Protein AF-A0A1V5GPV2-F1 (afdb_monomer)

Sequence (144 aa):
MTGFFYMHFGDDVPKNIEKEYNRLLLHEQYLEKKEQKYRIQTATFEDVITVCPDPATLPINEIELERERLHNERLKYLPVALNLLKADYPDLYRLIVEYYYAETKTTMADLGKRHGLTTETVRYRIKSAKEKLKLYIIMHENKE

Foldseek 3Di:
DDDQDQDDDPPVDDPVVSVVVSVVVVVVVVVVVVCVVCVPPPQDPVSCCVVPPDPVPPPDDPVNVVVVVLVVVLVVCLVVLLVVCCVPPVPLSVLLCCCPVPPDHDQLVNVCVVVVHDSVVSVVSPVVSVVSSVVVSVVVVVVD

pLDDT: mean 86.44, std 11.36, range [45.84, 97.31]

Solvent-accessible surface area (backbone atoms only — not comparable to full-atom values): 8500 Å² total; per-residue (Å²): 135,88,73,92,78,83,70,82,79,60,90,91,46,60,69,67,57,46,53,50,51,45,53,51,53,52,48,51,54,48,48,50,53,49,44,66,74,51,67,89,64,74,73,48,75,68,57,47,40,75,79,55,58,57,79,87,73,52,81,76,51,72,70,55,54,51,51,51,50,53,48,52,53,50,59,69,46,44,66,58,33,50,52,50,37,41,71,80,36,48,73,38,36,50,52,45,44,55,52,75,67,41,96,58,96,53,49,57,58,56,52,7,66,76,70,76,41,52,46,64,56,43,53,51,43,49,51,50,40,52,54,51,43,51,49,47,50,51,56,48,68,74,70,110

Secondary structure (DSSP, 8-state):
-PPPPPP---TTS-HHHHHHHHHHHHHHHHHHHHHHHHTT-S--HHHHHHHS--TTTSPPPHHHHHHHHHHHHHHHHHHHHHHHHHHH-HHHHHHHHHHHS-SS---HHHHHHHHT--HHHHHHHHHHHHHHHHHHHHHHHTT-

Nearest PDB structures (foldseek):
  1ku3-assembly1_A  TM=8.723E-01  e=5.211E-01  Thermus aquaticus
  5tjg-assembly1_F  TM=5.620E-01  e=1.259E-01  Thermus aquaticus
  1ku7-assembly1_A  TM=7.809E-01  e=6.540E-01  Thermus aquaticus
  6lts-assembly1_F  TM=5.952E-01  e=3.125E-01  Thermus thermophilus HB8
  6dxo-assembly1_A  TM=6.457E-01  e=1.818E+00  Streptomyces venezuelae ATCC 10712

Radius of gyration: 36.22 Å; Cα contacts (8 Å, |Δi|>4): 68; chains: 1; bounding box: 53×30×104 Å

Structure (mmCIF, N/CA/C/O backbone):
data_AF-A0A1V5GPV2-F1
#
_entry.id   AF-A0A1V5GPV2-F1
#
loop_
_atom_site.group_PDB
_atom_site.id
_atom_site.type_symbol
_atom_site.label_atom_id
_atom_site.label_alt_id
_atom_site.label_comp_id
_atom_site.label_asym_id
_atom_site.label_entity_id
_atom_site.label_seq_id
_atom_site.pdbx_PDB_ins_code
_atom_site.Cartn_x
_atom_site.Cartn_y
_atom_site.Cartn_z
_atom_site.occupancy
_atom_site.B_iso_or_equiv
_atom_site.auth_seq_id
_atom_site.auth_comp_id
_atom_site.auth_asym_id
_atom_site.auth_atom_id
_atom_site.pdbx_PDB_model_num
ATOM 1 N N . MET A 1 1 ? 31.243 -0.336 -61.415 1.00 45.84 1 MET A N 1
ATOM 2 C CA . MET A 1 1 ? 30.007 0.472 -61.354 1.00 45.84 1 MET A CA 1
ATOM 3 C C . MET A 1 1 ? 29.246 0.264 -62.649 1.00 45.84 1 MET A C 1
ATOM 5 O O . MET A 1 1 ? 29.760 0.633 -63.694 1.00 45.84 1 MET A O 1
ATOM 9 N N . THR A 1 2 ? 28.077 -0.365 -62.599 1.00 60.25 2 THR A N 1
ATOM 10 C CA . THR A 1 2 ? 27.161 -0.455 -63.743 1.00 60.25 2 THR A CA 1
ATOM 11 C C . THR A 1 2 ? 26.392 0.866 -63.850 1.00 60.25 2 THR A C 1
ATOM 13 O O . THR A 1 2 ? 25.716 1.285 -62.906 1.00 60.25 2 THR A O 1
ATOM 16 N N . GLY A 1 3 ? 26.594 1.589 -64.955 1.00 66.19 3 GLY A N 1
ATOM 17 C CA . GLY A 1 3 ? 25.854 2.815 -65.272 1.00 66.19 3 GLY A CA 1
ATOM 18 C C . GLY A 1 3 ? 24.386 2.517 -65.586 1.00 66.19 3 GLY A C 1
ATOM 19 O O . GLY A 1 3 ? 24.031 1.374 -65.863 1.00 66.19 3 GLY A O 1
ATOM 20 N N . PHE A 1 4 ? 23.529 3.539 -65.519 1.00 74.50 4 PHE A N 1
ATOM 21 C CA . PHE A 1 4 ? 22.122 3.411 -65.903 1.00 74.50 4 PHE A CA 1
ATOM 22 C C . PHE A 1 4 ? 22.017 3.068 -67.397 1.00 74.50 4 PHE A C 1
ATOM 24 O O . PHE A 1 4 ? 22.583 3.778 -68.229 1.00 74.50 4 PHE A O 1
ATOM 31 N N . PHE A 1 5 ? 21.307 1.989 -67.726 1.00 78.31 5 PHE A N 1
ATOM 32 C CA . PHE A 1 5 ? 21.030 1.587 -69.103 1.00 78.31 5 PHE A CA 1
ATOM 33 C C . PHE A 1 5 ? 19.627 2.056 -69.483 1.00 78.31 5 PHE A C 1
ATOM 35 O O . PHE A 1 5 ? 18.651 1.679 -68.837 1.00 78.31 5 PHE A O 1
ATOM 42 N N . TYR A 1 6 ? 19.539 2.896 -70.510 1.00 82.69 6 TYR A N 1
ATOM 43 C CA . TYR A 1 6 ? 18.270 3.422 -70.994 1.00 82.69 6 TYR A CA 1
ATOM 44 C C . TYR A 1 6 ? 17.582 2.378 -71.886 1.00 82.69 6 TYR A C 1
ATOM 46 O O . TYR A 1 6 ? 18.184 1.869 -72.830 1.00 82.69 6 TYR A O 1
ATOM 54 N N . MET A 1 7 ? 16.325 2.061 -71.584 1.00 84.31 7 MET A N 1
ATOM 55 C CA . MET A 1 7 ? 15.519 1.101 -72.333 1.00 84.31 7 MET A CA 1
ATOM 56 C C . MET A 1 7 ? 14.799 1.792 -73.495 1.00 84.31 7 MET A C 1
ATOM 58 O O . MET A 1 7 ? 14.045 2.739 -73.274 1.00 84.31 7 MET A O 1
ATOM 62 N N . HIS A 1 8 ? 15.007 1.306 -74.718 1.00 86.44 8 HIS A N 1
ATOM 63 C CA . HIS A 1 8 ? 14.334 1.802 -75.921 1.00 86.44 8 HIS A CA 1
ATOM 64 C C . HIS A 1 8 ? 13.314 0.778 -76.417 1.00 86.44 8 HIS A C 1
ATOM 66 O O . HIS A 1 8 ? 13.659 -0.391 -76.588 1.00 86.44 8 HIS A O 1
ATOM 72 N N . PHE A 1 9 ? 12.077 1.215 -76.661 1.00 83.75 9 PHE A N 1
ATOM 73 C CA . PHE A 1 9 ? 10.965 0.330 -77.034 1.00 83.75 9 PHE A CA 1
ATOM 74 C C . PHE A 1 9 ? 10.617 0.358 -78.532 1.00 83.75 9 PHE A C 1
ATOM 76 O O . PHE A 1 9 ? 9.768 -0.415 -78.968 1.00 83.75 9 PHE A O 1
ATOM 83 N N . GLY A 1 10 ? 11.294 1.193 -79.329 1.00 82.56 10 GLY A N 1
ATOM 84 C CA . GLY A 1 10 ? 11.063 1.313 -80.773 1.00 82.56 10 GLY A CA 1
ATOM 85 C C . GLY A 1 10 ? 9.905 2.252 -81.133 1.00 82.56 10 GLY A C 1
ATOM 86 O O . GLY A 1 10 ? 9.345 2.925 -80.271 1.00 82.56 10 GLY A O 1
ATOM 87 N N . ASP A 1 11 ? 9.562 2.318 -82.423 1.00 83.00 11 ASP A N 1
ATOM 88 C CA . ASP A 1 11 ? 8.605 3.302 -82.960 1.00 83.00 11 ASP A CA 1
ATOM 89 C C . ASP A 1 11 ? 7.132 2.999 -82.619 1.00 83.00 11 ASP A C 1
ATOM 91 O O . ASP A 1 11 ? 6.284 3.889 -82.713 1.00 83.00 11 ASP A O 1
ATOM 95 N N . ASP A 1 12 ? 6.830 1.776 -82.172 1.00 86.88 12 ASP A N 1
ATOM 96 C CA . ASP A 1 12 ? 5.482 1.351 -81.770 1.00 86.88 12 ASP A CA 1
ATOM 97 C C . ASP A 1 12 ? 5.043 1.954 -80.426 1.00 86.88 12 ASP A C 1
ATOM 99 O O . ASP A 1 12 ? 3.850 2.013 -80.117 1.00 86.88 12 ASP A O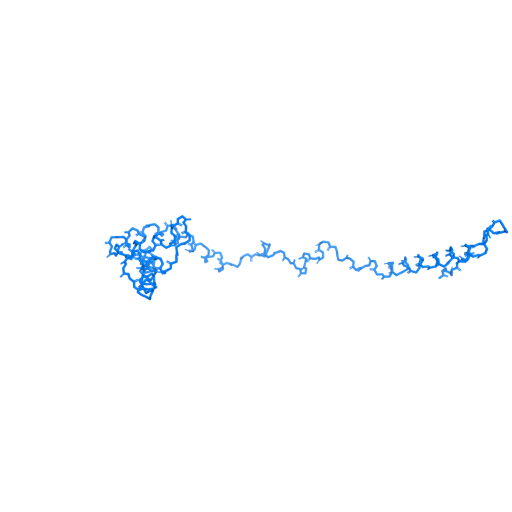 1
ATOM 103 N N . VAL A 1 13 ? 5.999 2.418 -79.612 1.00 83.44 13 VAL A N 1
ATOM 104 C CA . VAL A 1 13 ? 5.731 2.997 -78.294 1.00 83.44 13 VAL A CA 1
ATOM 105 C C . VAL A 1 13 ? 5.962 4.508 -78.327 1.00 83.44 13 VAL A C 1
ATOM 107 O O . VAL A 1 13 ? 7.064 4.979 -78.616 1.00 83.44 13 VAL A O 1
ATOM 110 N N . PRO A 1 14 ? 4.947 5.313 -77.971 1.00 89.88 14 PRO A N 1
ATOM 111 C CA . PRO A 1 14 ? 5.096 6.754 -77.851 1.00 89.88 14 PRO A CA 1
ATOM 112 C C . PRO A 1 14 ? 6.271 7.169 -76.948 1.00 89.88 14 PRO A C 1
ATOM 114 O O . PRO A 1 14 ? 6.421 6.712 -75.813 1.00 89.88 14 PRO A O 1
ATOM 117 N N . LYS A 1 15 ? 7.086 8.118 -77.429 1.00 86.25 15 LYS A N 1
ATOM 118 C CA . LYS A 1 15 ? 8.314 8.583 -76.747 1.00 86.25 15 LYS A CA 1
ATOM 119 C C . LYS A 1 15 ? 8.083 9.130 -75.333 1.00 86.25 15 LYS A C 1
ATOM 121 O O . LYS A 1 15 ? 9.013 9.171 -74.534 1.00 86.25 15 LYS A O 1
ATOM 126 N N . ASN A 1 16 ? 6.881 9.614 -75.021 1.00 89.31 16 ASN A N 1
ATOM 127 C CA . ASN A 1 16 ? 6.515 10.061 -73.673 1.00 89.31 16 ASN A CA 1
ATOM 128 C C . ASN A 1 16 ? 6.466 8.891 -72.679 1.00 89.31 16 ASN A C 1
ATOM 130 O O . ASN A 1 16 ? 6.992 9.032 -71.578 1.00 89.31 16 ASN A O 1
ATOM 134 N N . ILE A 1 17 ? 5.921 7.746 -73.092 1.00 88.06 17 ILE A N 1
ATOM 135 C CA . ILE A 1 17 ? 5.836 6.533 -72.271 1.00 88.06 17 ILE A CA 1
ATOM 136 C C . ILE A 1 17 ? 7.238 5.963 -72.036 1.00 88.06 17 ILE A C 1
ATOM 138 O O . ILE A 1 17 ? 7.594 5.653 -70.904 1.00 88.06 17 ILE A O 1
ATOM 142 N N . GLU A 1 18 ? 8.080 5.917 -73.073 1.00 89.81 18 GLU A N 1
ATOM 143 C CA . GLU A 1 18 ? 9.477 5.475 -72.943 1.00 89.81 18 GLU A CA 1
ATOM 144 C C . GLU A 1 18 ? 10.268 6.349 -71.952 1.00 89.81 18 GLU A C 1
ATOM 146 O O . GLU A 1 18 ? 11.009 5.841 -71.107 1.00 89.81 18 GLU A O 1
ATOM 151 N N . LYS A 1 19 ? 10.087 7.675 -72.006 1.00 89.06 19 LYS A N 1
ATOM 152 C CA . LYS A 1 19 ? 10.727 8.601 -71.058 1.00 89.06 19 LYS A CA 1
ATOM 153 C C . LYS A 1 19 ? 10.245 8.393 -69.625 1.00 89.06 19 LYS A C 1
ATOM 155 O O . LYS A 1 19 ? 11.052 8.461 -68.699 1.00 89.06 19 LYS A O 1
ATOM 160 N N . GLU A 1 20 ? 8.947 8.179 -69.434 1.00 91.81 20 GLU A N 1
ATOM 161 C CA . GLU A 1 20 ? 8.363 7.952 -68.113 1.00 91.81 20 GLU A CA 1
ATOM 162 C C . GLU A 1 20 ? 8.831 6.620 -67.518 1.00 91.81 20 GLU A C 1
ATOM 164 O O . GLU A 1 20 ? 9.289 6.589 -66.375 1.00 91.81 20 GLU A O 1
ATOM 169 N N . TYR A 1 21 ? 8.847 5.557 -68.324 1.00 90.94 21 TYR A N 1
ATOM 170 C CA . TYR A 1 21 ? 9.375 4.253 -67.934 1.00 90.94 21 TYR A CA 1
ATOM 171 C C . TYR A 1 21 ? 10.830 4.346 -67.463 1.00 90.94 21 TYR A C 1
ATOM 173 O O . TYR A 1 21 ? 11.165 3.891 -66.371 1.00 90.94 21 TYR A O 1
ATOM 181 N N . ASN A 1 22 ? 11.698 4.996 -68.243 1.00 91.00 22 ASN A N 1
ATOM 182 C CA . ASN A 1 22 ? 13.108 5.130 -67.877 1.00 91.00 22 ASN A CA 1
ATOM 183 C C . ASN A 1 22 ? 13.322 6.016 -66.643 1.00 91.00 22 ASN A C 1
ATOM 185 O O . ASN A 1 22 ? 14.233 5.762 -65.854 1.00 91.00 22 ASN A O 1
ATOM 189 N N . ARG A 1 23 ? 12.469 7.027 -66.429 1.00 92.50 23 ARG A N 1
ATOM 190 C CA . ARG A 1 23 ? 12.476 7.819 -65.191 1.00 92.50 23 ARG A CA 1
ATOM 191 C C . ARG A 1 23 ? 12.143 6.948 -63.976 1.00 92.50 23 ARG A C 1
ATOM 193 O O . ARG A 1 23 ? 12.823 7.066 -62.958 1.00 92.50 23 ARG A O 1
ATOM 200 N N . LEU A 1 24 ? 11.126 6.093 -64.078 1.00 92.50 24 LEU A N 1
ATOM 201 C CA . LEU A 1 24 ? 10.737 5.177 -63.001 1.00 92.50 24 LEU A CA 1
ATOM 202 C C . LEU A 1 24 ? 11.820 4.128 -62.744 1.00 92.50 24 LEU A C 1
ATOM 204 O O . LEU A 1 24 ? 12.220 3.934 -61.602 1.00 92.50 24 LEU A O 1
ATOM 208 N N . LEU A 1 25 ? 12.376 3.536 -63.801 1.00 90.19 25 LEU A N 1
ATOM 209 C CA . LEU A 1 25 ? 13.470 2.572 -63.695 1.00 90.19 25 LEU A CA 1
ATOM 210 C C . LEU A 1 25 ? 14.690 3.165 -62.973 1.00 90.19 25 LEU A C 1
ATOM 212 O O . LEU A 1 25 ? 15.306 2.505 -62.137 1.00 90.19 25 LEU A O 1
ATOM 216 N N . LEU A 1 26 ? 15.029 4.426 -63.261 1.00 89.38 26 LEU A N 1
ATOM 217 C CA . LEU A 1 26 ? 16.109 5.127 -62.567 1.00 89.38 26 LEU A CA 1
ATOM 218 C C . LEU A 1 26 ? 15.793 5.329 -61.078 1.00 89.38 26 LEU A C 1
ATOM 220 O O . LEU A 1 26 ? 16.690 5.217 -60.241 1.00 89.38 26 LEU A O 1
ATOM 224 N N . HIS A 1 27 ? 14.536 5.630 -60.745 1.00 89.50 27 HIS A N 1
ATOM 225 C CA . HIS A 1 27 ? 14.091 5.791 -59.364 1.00 89.50 27 HIS A CA 1
ATOM 226 C C . HIS A 1 27 ? 14.178 4.478 -58.579 1.00 89.50 27 HIS A C 1
ATOM 228 O O . HIS A 1 27 ? 14.754 4.468 -57.494 1.00 89.50 27 HIS A O 1
ATOM 234 N N . GLU A 1 28 ? 13.705 3.374 -59.157 1.00 87.81 28 GLU A N 1
ATOM 235 C CA . GLU A 1 28 ? 13.799 2.034 -58.567 1.00 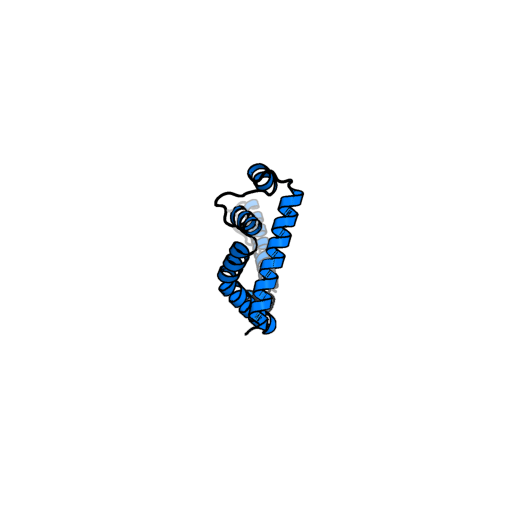87.81 28 GLU A CA 1
ATOM 236 C C . GLU A 1 28 ? 15.256 1.639 -58.307 1.00 87.81 28 GLU A C 1
ATOM 238 O O . GLU A 1 28 ? 15.623 1.294 -57.186 1.00 87.81 28 GLU A O 1
ATOM 243 N N . GLN A 1 29 ? 16.140 1.810 -59.296 1.00 87.69 29 GLN A N 1
ATOM 244 C CA . GLN A 1 29 ? 17.570 1.536 -59.113 1.00 87.69 29 GLN A CA 1
ATOM 245 C C . GLN A 1 29 ? 18.216 2.427 -58.044 1.00 87.69 29 GLN A C 1
ATOM 247 O O . GLN A 1 29 ? 19.150 2.007 -57.355 1.00 87.69 29 G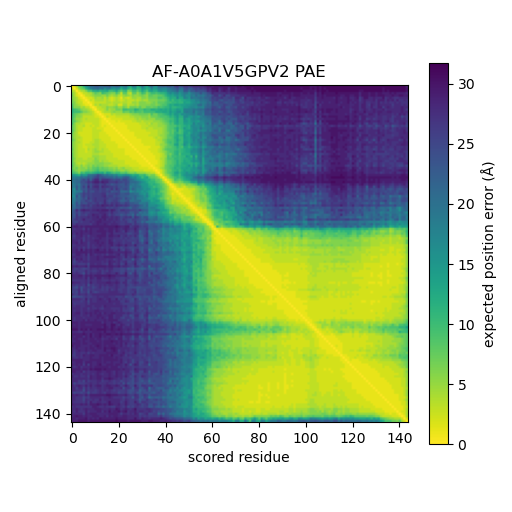LN A O 1
ATOM 252 N N . TYR A 1 30 ? 17.768 3.678 -57.914 1.00 86.75 30 TYR A N 1
ATOM 253 C CA . TYR A 1 30 ? 18.228 4.564 -56.849 1.00 86.75 30 TYR A CA 1
ATOM 254 C C . TYR A 1 30 ? 17.769 4.063 -55.478 1.00 86.75 30 TYR A C 1
ATOM 256 O O . TYR A 1 30 ? 18.584 4.025 -54.554 1.00 86.75 30 TYR A O 1
ATOM 264 N N . LEU A 1 31 ? 16.501 3.665 -55.345 1.00 85.06 31 LEU A N 1
ATOM 265 C CA . LEU A 1 31 ? 15.958 3.107 -54.109 1.00 85.06 31 LEU A CA 1
ATOM 266 C C . LEU A 1 31 ? 16.668 1.813 -53.729 1.00 85.06 31 LEU A C 1
ATOM 268 O O . LEU A 1 31 ? 17.080 1.690 -52.584 1.00 85.06 31 LEU A O 1
ATOM 272 N N . GLU A 1 32 ? 16.919 0.919 -54.679 1.00 83.44 32 GLU A N 1
ATOM 273 C CA . GLU A 1 32 ? 17.629 -0.334 -54.431 1.00 83.44 32 GLU A CA 1
ATOM 274 C C . GLU A 1 32 ? 19.075 -0.083 -53.977 1.00 83.44 32 GLU A C 1
ATOM 276 O O . GLU A 1 32 ? 19.532 -0.660 -52.993 1.00 83.44 32 GLU A O 1
ATOM 281 N N . LYS A 1 33 ? 19.800 0.845 -54.619 1.00 83.00 33 LYS A N 1
ATOM 282 C CA . LYS A 1 33 ? 21.148 1.247 -54.170 1.00 83.00 33 LYS A CA 1
ATOM 283 C C . LYS A 1 33 ? 21.123 1.889 -52.788 1.00 83.00 33 LYS A C 1
ATOM 285 O O . LYS A 1 33 ? 22.045 1.687 -51.997 1.00 83.00 33 LYS A O 1
ATOM 290 N N . LYS A 1 34 ? 20.090 2.683 -52.500 1.00 80.81 34 LYS A N 1
ATOM 291 C CA . LYS A 1 34 ? 19.871 3.290 -51.187 1.00 80.81 34 LYS A CA 1
ATOM 292 C C . LYS A 1 34 ? 19.629 2.185 -50.157 1.00 80.81 34 LYS A C 1
ATOM 294 O O . LYS A 1 34 ? 20.331 2.136 -49.156 1.00 80.81 34 LYS A O 1
ATOM 299 N N . GLU A 1 35 ? 18.728 1.253 -50.434 1.00 77.06 35 GLU A N 1
ATOM 300 C CA . GLU A 1 35 ? 18.419 0.113 -49.576 1.00 77.06 35 GLU A CA 1
ATOM 301 C C . GLU A 1 35 ? 19.651 -0.767 -49.353 1.00 77.06 35 GLU A C 1
ATOM 303 O O . GLU A 1 35 ? 19.985 -1.028 -48.211 1.00 77.06 35 GLU A O 1
ATOM 308 N N . GLN A 1 36 ? 20.408 -1.135 -50.389 1.00 76.62 36 GLN A N 1
ATOM 309 C CA . GLN A 1 36 ? 21.662 -1.890 -50.256 1.00 76.62 36 GLN A CA 1
ATOM 310 C C . GLN A 1 36 ? 22.695 -1.158 -49.390 1.00 76.62 36 GLN A C 1
ATOM 312 O O . GLN A 1 36 ? 23.361 -1.779 -48.565 1.00 76.62 36 GLN A O 1
ATOM 317 N N . LYS A 1 37 ? 22.806 0.169 -49.533 1.00 74.19 37 LYS A N 1
ATOM 318 C CA . LYS A 1 37 ? 23.696 0.998 -48.708 1.00 74.19 37 LYS A CA 1
ATOM 319 C C . LYS A 1 37 ? 23.267 1.034 -47.236 1.00 74.19 37 LYS A C 1
ATOM 321 O O . LYS A 1 37 ? 24.126 1.157 -46.367 1.00 74.19 37 LYS A O 1
ATOM 326 N N . TYR A 1 38 ? 21.967 0.940 -46.956 1.00 67.38 38 TYR A N 1
ATOM 327 C CA . TYR A 1 38 ? 21.401 1.024 -45.605 1.00 67.38 38 TYR A CA 1
ATOM 328 C C . TYR A 1 38 ? 20.865 -0.319 -45.071 1.00 67.38 38 TYR A C 1
ATOM 330 O O . TYR A 1 38 ? 20.325 -0.359 -43.970 1.00 67.38 38 TYR A O 1
ATOM 338 N N . ARG A 1 39 ? 21.060 -1.432 -45.794 1.00 60.88 39 ARG A N 1
ATOM 339 C CA . ARG A 1 39 ? 20.527 -2.775 -45.478 1.00 60.88 39 ARG A CA 1
ATOM 340 C C . ARG A 1 39 ? 21.110 -3.398 -44.209 1.00 60.88 39 ARG A C 1
ATOM 342 O O . ARG A 1 39 ? 20.640 -4.444 -43.786 1.00 60.88 39 ARG A O 1
ATOM 349 N N . ILE A 1 40 ? 22.095 -2.749 -43.586 1.00 57.09 40 ILE A N 1
ATOM 350 C CA . ILE A 1 40 ? 22.688 -3.133 -42.293 1.00 57.09 40 ILE A CA 1
ATOM 351 C C . ILE A 1 40 ? 22.146 -2.230 -41.159 1.00 57.09 40 ILE A C 1
ATOM 353 O O . ILE A 1 40 ? 22.860 -1.907 -40.220 1.00 57.09 40 ILE A O 1
ATOM 357 N N . GLN A 1 41 ? 20.901 -1.740 -41.241 1.00 60.66 41 GLN A N 1
ATOM 358 C CA . GLN A 1 41 ? 20.329 -0.879 -40.184 1.00 60.66 41 GLN A CA 1
ATOM 359 C C . GLN A 1 41 ? 18.970 -1.315 -39.633 1.00 60.66 41 GLN A C 1
ATOM 361 O O . GLN A 1 41 ? 18.399 -0.605 -38.810 1.00 60.66 41 GLN A O 1
ATOM 366 N N . THR A 1 42 ? 18.438 -2.473 -40.014 1.00 63.56 42 THR A N 1
ATOM 367 C CA . THR A 1 42 ? 17.374 -3.085 -39.210 1.00 63.56 42 THR A CA 1
ATOM 368 C C . THR A 1 42 ? 18.046 -3.925 -38.142 1.00 63.56 42 THR A C 1
ATOM 370 O O . THR A 1 42 ? 18.495 -5.033 -38.432 1.00 63.56 42 THR A O 1
ATOM 373 N N . ALA A 1 43 ? 18.165 -3.361 -36.937 1.00 64.81 43 ALA A N 1
ATOM 374 C CA . ALA A 1 43 ? 18.536 -4.111 -35.744 1.00 64.81 43 ALA A CA 1
ATOM 375 C C . ALA A 1 43 ? 17.693 -5.389 -35.703 1.00 64.81 43 ALA A C 1
ATOM 377 O O . ALA A 1 43 ? 16.465 -5.334 -35.839 1.00 64.81 43 ALA A O 1
ATOM 378 N N . THR A 1 44 ? 18.351 -6.538 -35.596 1.00 73.88 44 THR A N 1
ATOM 379 C CA . THR A 1 44 ? 17.632 -7.792 -35.404 1.00 73.88 44 THR A CA 1
ATOM 380 C C . THR A 1 44 ? 16.932 -7.758 -34.048 1.00 73.88 44 THR A C 1
ATOM 382 O O . THR A 1 44 ? 17.271 -6.969 -33.164 1.00 73.88 44 THR A O 1
ATOM 385 N N . PHE A 1 45 ? 15.920 -8.603 -33.872 1.00 64.19 45 PHE A N 1
ATOM 386 C CA . PHE A 1 45 ? 15.212 -8.694 -32.596 1.00 64.19 45 PHE A CA 1
ATOM 387 C C . PHE A 1 45 ? 16.170 -8.962 -31.418 1.00 64.19 45 PHE A C 1
ATOM 389 O O . PHE A 1 45 ? 16.009 -8.381 -30.347 1.00 64.19 45 PHE A O 1
ATOM 396 N N . GLU A 1 46 ? 17.209 -9.771 -31.642 1.00 76.19 46 GLU A N 1
ATOM 397 C CA . GLU A 1 46 ? 18.255 -10.053 -30.655 1.00 76.19 46 GLU A CA 1
ATOM 398 C C . GLU A 1 46 ? 19.083 -8.800 -30.329 1.00 76.19 46 GLU A C 1
ATOM 400 O O . GLU A 1 46 ? 19.295 -8.504 -29.153 1.00 76.19 46 GLU A O 1
ATOM 405 N N . ASP A 1 47 ? 19.455 -7.998 -31.335 1.00 76.06 47 ASP A N 1
ATOM 406 C CA . ASP A 1 47 ? 20.168 -6.729 -31.122 1.00 76.06 47 ASP A CA 1
ATOM 407 C C . ASP A 1 47 ? 19.358 -5.767 -30.235 1.00 76.06 47 ASP A C 1
ATOM 409 O O . ASP A 1 47 ? 19.911 -5.126 -29.341 1.00 76.06 47 ASP A O 1
ATOM 413 N N . VAL A 1 48 ? 18.035 -5.701 -30.425 1.00 72.88 48 VAL A N 1
ATOM 414 C CA . VAL A 1 48 ? 17.147 -4.853 -29.610 1.00 72.88 48 VAL A CA 1
ATOM 415 C C . VAL A 1 48 ? 17.089 -5.331 -28.157 1.00 72.88 48 VAL A C 1
ATOM 417 O O . VAL A 1 48 ? 17.159 -4.499 -27.253 1.00 72.88 48 VAL A O 1
ATOM 420 N N . ILE A 1 49 ? 17.029 -6.646 -27.915 1.00 76.25 49 ILE A N 1
ATOM 421 C CA . ILE A 1 49 ? 17.028 -7.215 -26.555 1.00 76.25 49 ILE A CA 1
ATOM 422 C C . ILE A 1 49 ? 18.332 -6.900 -25.819 1.00 76.25 49 ILE A C 1
ATOM 424 O O . ILE A 1 49 ? 18.303 -6.604 -24.626 1.00 76.25 49 ILE A O 1
ATOM 428 N N . THR A 1 50 ? 19.480 -6.938 -26.501 1.00 72.25 50 THR A N 1
ATOM 429 C CA . THR A 1 50 ? 20.762 -6.645 -25.834 1.00 72.25 50 THR A CA 1
ATOM 430 C C . THR A 1 50 ? 20.874 -5.194 -25.361 1.00 72.25 50 THR A C 1
ATOM 432 O O . THR A 1 50 ? 21.477 -4.934 -24.322 1.00 72.25 50 THR A O 1
ATOM 435 N N . VAL A 1 51 ? 20.280 -4.248 -26.096 1.00 77.69 51 VAL A N 1
ATOM 436 C CA . VAL A 1 51 ? 20.322 -2.812 -25.771 1.00 77.69 51 VAL A CA 1
ATOM 437 C C . VAL A 1 51 ? 19.191 -2.413 -24.818 1.00 77.69 51 VAL A C 1
ATOM 439 O O . VAL A 1 51 ? 19.367 -1.535 -23.973 1.00 77.69 51 VAL A O 1
ATOM 442 N N . CYS A 1 52 ? 18.029 -3.053 -24.938 1.00 70.19 52 CYS A N 1
ATOM 443 C CA . CYS A 1 52 ? 16.849 -2.823 -24.112 1.00 70.19 52 CYS A CA 1
ATOM 444 C C . CYS A 1 52 ? 16.294 -4.170 -23.624 1.00 70.19 52 CYS A C 1
ATOM 446 O O . CYS A 1 52 ? 15.303 -4.655 -24.178 1.00 70.19 52 CYS A O 1
ATOM 448 N N . PRO A 1 53 ? 16.923 -4.786 -22.605 1.00 70.94 53 PRO A N 1
ATOM 449 C CA . PRO A 1 53 ? 16.413 -6.022 -22.027 1.00 70.94 53 PRO A CA 1
ATOM 450 C C . PRO A 1 53 ? 15.015 -5.788 -21.453 1.00 70.94 53 PRO A C 1
ATOM 452 O O . PRO A 1 53 ? 14.724 -4.711 -20.923 1.00 70.94 53 PRO A O 1
ATOM 455 N N . ASP A 1 54 ? 14.151 -6.801 -21.543 1.00 68.25 54 ASP A N 1
ATOM 456 C CA . ASP A 1 54 ? 12.845 -6.758 -20.890 1.00 68.25 54 ASP A CA 1
ATOM 457 C C . ASP A 1 54 ? 13.077 -6.550 -19.381 1.00 68.25 54 ASP A C 1
ATOM 459 O O . ASP A 1 54 ? 13.841 -7.314 -18.775 1.00 68.25 54 ASP A O 1
ATOM 463 N N . PRO A 1 55 ? 12.467 -5.532 -18.749 1.00 67.06 55 PRO A N 1
ATOM 464 C CA . PRO A 1 55 ? 12.608 -5.311 -17.315 1.00 67.06 55 PRO A CA 1
ATOM 465 C C . PRO A 1 55 ? 12.239 -6.545 -16.476 1.00 67.06 55 PRO A C 1
ATOM 467 O O . PRO A 1 55 ? 12.778 -6.694 -15.384 1.00 67.06 55 PRO A O 1
ATOM 470 N N . ALA A 1 56 ? 11.398 -7.456 -16.984 1.00 67.19 56 ALA A N 1
ATOM 471 C CA . ALA A 1 56 ? 11.083 -8.730 -16.334 1.00 67.19 56 ALA A CA 1
ATOM 472 C C . ALA A 1 56 ? 12.188 -9.804 -16.460 1.00 67.19 56 ALA A C 1
ATOM 474 O O . ALA A 1 56 ? 12.177 -10.777 -15.708 1.00 67.19 56 ALA A O 1
ATOM 475 N N . THR A 1 57 ? 13.139 -9.652 -17.392 1.00 62.91 57 THR A N 1
ATOM 476 C CA . THR A 1 57 ? 14.324 -10.530 -17.534 1.00 62.91 57 THR A CA 1
ATOM 477 C C . THR A 1 57 ? 15.547 -10.055 -16.758 1.00 62.91 57 THR A C 1
ATOM 479 O O . THR A 1 57 ? 16.527 -10.795 -16.654 1.00 62.91 57 THR A O 1
ATOM 482 N N . LEU A 1 58 ? 15.516 -8.841 -16.204 1.00 63.91 58 LEU A N 1
ATOM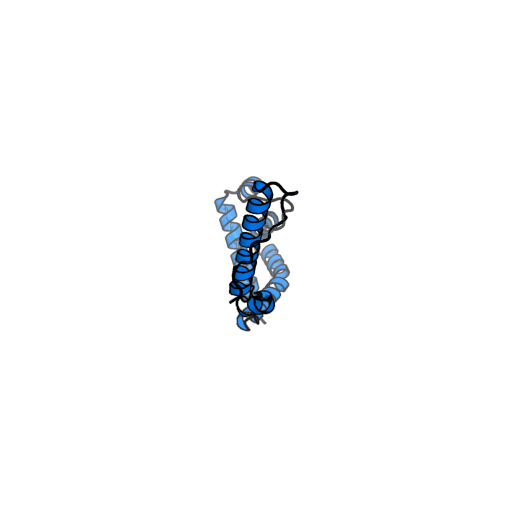 483 C CA . LEU A 1 58 ? 16.585 -8.376 -15.330 1.00 63.91 58 LEU A CA 1
ATOM 484 C C . LEU A 1 58 ? 16.578 -9.216 -14.041 1.00 63.91 58 LEU A C 1
ATOM 486 O O . LEU A 1 58 ? 15.510 -9.420 -13.460 1.00 63.91 58 LEU A O 1
ATOM 490 N N . PRO A 1 59 ? 17.737 -9.720 -13.577 1.00 67.69 59 PRO A N 1
ATOM 491 C CA . PRO A 1 59 ? 17.798 -10.437 -12.313 1.00 67.69 59 PRO A CA 1
ATOM 492 C C . PRO A 1 59 ? 17.314 -9.508 -11.198 1.00 67.69 59 PRO A C 1
ATOM 494 O O . PRO A 1 59 ? 17.887 -8.438 -10.984 1.00 67.69 59 PRO A O 1
ATOM 497 N N . ILE A 1 60 ? 16.241 -9.918 -10.516 1.00 65.75 60 ILE A N 1
ATOM 498 C CA . ILE A 1 60 ? 15.687 -9.187 -9.375 1.00 65.75 60 ILE A CA 1
ATOM 499 C C . ILE A 1 60 ? 16.802 -9.048 -8.340 1.00 65.75 60 ILE A C 1
ATOM 501 O O . ILE A 1 60 ? 17.455 -10.030 -7.979 1.00 65.75 60 ILE A O 1
ATOM 505 N N . ASN A 1 61 ? 17.042 -7.820 -7.885 1.00 75.81 61 ASN A N 1
ATOM 506 C CA . ASN A 1 61 ? 18.047 -7.551 -6.867 1.00 75.81 61 ASN A CA 1
ATOM 507 C C . ASN A 1 61 ? 17.686 -8.334 -5.589 1.00 75.81 61 ASN A C 1
ATOM 509 O O . ASN A 1 61 ? 16.531 -8.317 -5.167 1.00 75.81 61 ASN A O 1
ATOM 513 N N . GLU A 1 62 ? 18.651 -8.987 -4.935 1.00 77.94 62 GLU A N 1
ATOM 514 C CA . GLU A 1 62 ? 18.425 -9.755 -3.695 1.00 77.94 62 GLU A CA 1
ATOM 515 C C . GLU A 1 62 ? 17.681 -8.929 -2.625 1.00 77.94 62 GLU A C 1
ATOM 517 O O . GLU A 1 62 ? 16.829 -9.439 -1.898 1.00 77.94 62 GLU A O 1
ATOM 522 N N . ILE A 1 63 ? 17.938 -7.617 -2.585 1.00 79.25 63 ILE A N 1
ATOM 523 C CA . ILE A 1 63 ? 17.262 -6.662 -1.695 1.00 79.25 63 ILE A CA 1
ATOM 524 C C . ILE A 1 63 ? 15.769 -6.523 -2.028 1.00 79.25 63 ILE A C 1
ATOM 526 O O . ILE A 1 63 ? 14.943 -6.355 -1.130 1.00 79.25 63 ILE A O 1
ATOM 530 N N . GLU A 1 64 ? 15.410 -6.530 -3.309 1.00 83.62 64 GLU A N 1
ATOM 531 C CA . GLU A 1 64 ? 14.021 -6.418 -3.764 1.00 83.62 64 GLU A CA 1
ATOM 532 C C . GLU A 1 64 ? 13.249 -7.699 -3.469 1.00 83.62 64 GLU A C 1
ATOM 534 O O . GLU A 1 64 ? 12.147 -7.622 -2.927 1.00 83.62 64 GLU A O 1
ATOM 539 N N . LEU A 1 65 ? 13.870 -8.858 -3.703 1.00 86.56 65 LEU A N 1
ATOM 540 C CA . LEU A 1 65 ? 13.289 -10.155 -3.369 1.00 86.56 65 LEU A CA 1
ATOM 541 C C . LEU A 1 65 ? 12.976 -10.260 -1.869 1.00 86.56 65 LEU A C 1
ATOM 543 O O . LEU A 1 65 ? 11.886 -10.680 -1.481 1.00 86.56 65 LEU A O 1
ATOM 547 N N . GLU A 1 66 ? 13.900 -9.818 -1.015 1.00 85.00 66 GLU A N 1
ATOM 548 C CA . GLU A 1 66 ? 13.682 -9.827 0.432 1.00 85.00 66 GLU A CA 1
ATOM 549 C C . GLU A 1 66 ? 12.575 -8.847 0.856 1.00 85.00 66 GLU A C 1
ATOM 551 O O . GLU A 1 66 ? 11.758 -9.155 1.726 1.00 85.00 66 GLU A O 1
ATOM 556 N N . ARG A 1 67 ? 12.470 -7.680 0.202 1.00 89.00 67 ARG A N 1
ATOM 557 C CA . ARG A 1 67 ? 11.361 -6.737 0.434 1.00 89.00 67 ARG A CA 1
ATOM 558 C C . ARG A 1 67 ? 10.014 -7.332 0.042 1.00 89.00 67 ARG A C 1
ATOM 560 O O . ARG A 1 67 ? 9.044 -7.128 0.772 1.00 89.00 67 ARG A O 1
ATOM 567 N N . GLU A 1 68 ? 9.944 -8.046 -1.077 1.00 90.50 68 GLU A N 1
ATOM 568 C CA . GLU A 1 68 ? 8.732 -8.753 -1.497 1.00 90.50 68 GLU A CA 1
ATOM 569 C C . GLU A 1 68 ? 8.371 -9.869 -0.520 1.00 90.50 68 GLU A C 1
ATOM 571 O O . GLU A 1 68 ? 7.207 -9.998 -0.137 1.00 90.50 68 GLU A O 1
ATOM 576 N N . ARG A 1 69 ? 9.363 -10.632 -0.050 1.00 90.62 69 ARG A N 1
ATOM 577 C CA . ARG A 1 69 ? 9.167 -11.677 0.960 1.00 90.62 69 ARG A CA 1
ATOM 578 C C . ARG A 1 69 ? 8.554 -11.104 2.237 1.00 90.62 69 ARG A C 1
ATOM 580 O O . ARG A 1 69 ? 7.482 -11.551 2.645 1.00 90.62 69 ARG A O 1
ATOM 587 N N . LEU A 1 70 ? 9.156 -10.046 2.785 1.00 90.94 70 LEU A N 1
ATOM 588 C CA . LEU A 1 70 ? 8.635 -9.334 3.956 1.00 90.94 70 LEU A CA 1
ATOM 589 C C . LEU A 1 70 ? 7.243 -8.746 3.695 1.00 90.94 70 LEU A C 1
ATOM 591 O O . LEU A 1 70 ? 6.365 -8.805 4.554 1.00 90.94 70 LEU A O 1
ATOM 595 N N . HIS A 1 71 ? 7.001 -8.177 2.512 1.00 93.75 71 HIS A N 1
ATOM 596 C CA . HIS A 1 71 ? 5.680 -7.665 2.150 1.00 93.75 71 HIS A CA 1
ATOM 597 C C . HIS A 1 71 ? 4.615 -8.771 2.166 1.00 93.75 71 HIS A C 1
ATOM 599 O O . HIS A 1 71 ? 3.539 -8.584 2.736 1.00 93.75 71 HIS A O 1
ATOM 605 N N . ASN A 1 72 ? 4.932 -9.938 1.609 1.00 94.25 72 ASN A N 1
ATOM 606 C CA . ASN A 1 72 ? 4.036 -11.088 1.572 1.00 94.25 72 ASN A CA 1
ATOM 607 C C . ASN A 1 7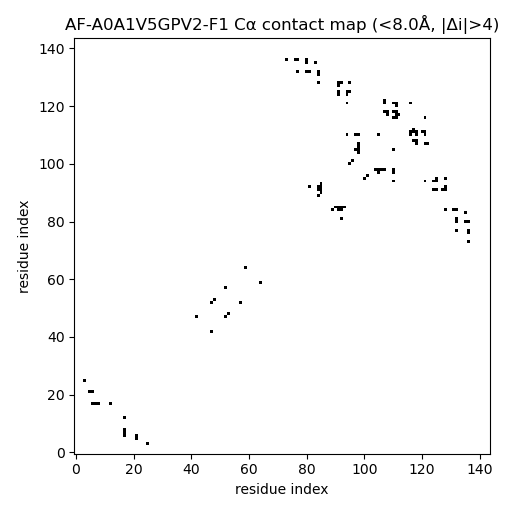2 ? 3.764 -11.659 2.970 1.00 94.25 72 ASN A C 1
ATOM 609 O O . ASN A 1 72 ? 2.630 -12.031 3.270 1.00 94.25 72 ASN A O 1
ATOM 613 N N . GLU A 1 73 ? 4.763 -11.698 3.850 1.00 93.94 73 GLU A N 1
ATOM 614 C CA . GLU A 1 73 ? 4.580 -12.095 5.253 1.00 93.94 73 GLU A CA 1
ATOM 615 C C . GLU A 1 73 ? 3.663 -11.120 6.002 1.00 93.94 73 GLU A C 1
ATOM 617 O O . GLU A 1 73 ? 2.694 -11.539 6.641 1.00 93.94 73 GLU A O 1
ATOM 622 N N . ARG A 1 74 ? 3.865 -9.809 5.819 1.00 95.31 74 ARG A N 1
ATOM 623 C CA . ARG A 1 74 ? 2.975 -8.772 6.368 1.00 95.31 74 ARG A CA 1
ATOM 624 C C . ARG A 1 74 ? 1.533 -8.931 5.893 1.00 95.31 74 ARG A C 1
ATOM 626 O O . ARG A 1 74 ? 0.605 -8.761 6.683 1.00 95.31 74 ARG A O 1
ATOM 633 N N . LEU A 1 75 ? 1.330 -9.266 4.617 1.00 94.75 75 LEU A N 1
ATOM 634 C CA . LEU A 1 75 ? -0.002 -9.516 4.059 1.00 94.75 75 LEU A CA 1
ATOM 635 C C . LEU A 1 75 ? -0.677 -10.734 4.697 1.00 94.75 75 LEU A C 1
ATOM 637 O O . LEU A 1 75 ? -1.874 -10.674 4.974 1.00 94.75 75 LEU A O 1
ATOM 641 N N . LYS A 1 76 ? 0.073 -11.805 4.988 1.00 95.50 76 LYS A N 1
ATOM 642 C CA . LYS A 1 76 ? -0.460 -12.978 5.703 1.00 95.50 76 LYS A CA 1
ATOM 643 C C . LYS A 1 76 ? -0.933 -12.622 7.113 1.00 95.50 76 LYS A C 1
ATOM 645 O O . LYS A 1 76 ? -1.943 -13.157 7.560 1.00 95.50 76 LYS A O 1
ATOM 650 N N . TYR A 1 77 ? -0.240 -11.706 7.793 1.00 95.50 77 TYR A N 1
ATOM 651 C CA . TYR A 1 77 ? -0.602 -11.272 9.146 1.00 95.50 77 TYR A CA 1
ATOM 652 C C . TYR A 1 77 ? -1.707 -10.199 9.186 1.00 95.50 77 TYR A C 1
ATOM 654 O O . TYR A 1 77 ? -2.392 -10.037 10.199 1.00 95.50 77 TYR A O 1
ATOM 662 N N . LEU A 1 78 ? -1.940 -9.478 8.086 1.00 94.94 78 LEU A N 1
ATOM 663 C CA . LEU A 1 78 ? -2.916 -8.385 8.021 1.00 94.94 78 LEU A CA 1
ATOM 664 C C . LEU A 1 78 ? -4.327 -8.744 8.546 1.00 94.94 78 LEU A C 1
ATOM 666 O O . LEU A 1 78 ? -4.896 -7.919 9.265 1.00 94.94 78 LEU A O 1
ATOM 670 N N . PRO A 1 79 ? -4.908 -9.934 8.280 1.00 95.50 79 PRO A N 1
ATOM 671 C CA . PRO A 1 79 ? -6.202 -10.321 8.849 1.00 95.50 79 PRO A CA 1
ATOM 672 C C . PRO A 1 79 ? -6.200 -10.367 10.382 1.00 95.50 79 PRO A C 1
ATOM 674 O O . PRO A 1 79 ? -7.161 -9.933 11.019 1.00 95.50 79 PRO A O 1
ATOM 677 N N . VAL A 1 80 ? -5.108 -10.843 10.986 1.00 96.06 80 VAL A N 1
ATOM 678 C CA . VAL A 1 80 ? -4.942 -10.867 12.446 1.00 96.06 80 VAL A CA 1
ATOM 679 C C . VAL A 1 80 ? -4.843 -9.440 12.978 1.00 96.06 80 VAL A C 1
ATOM 681 O O . VAL A 1 80 ? -5.565 -9.082 13.906 1.00 96.06 80 VAL A O 1
ATOM 684 N N . ALA A 1 81 ? -4.035 -8.590 12.339 1.00 96.38 81 ALA A N 1
ATOM 685 C CA . ALA A 1 81 ? -3.919 -7.176 12.700 1.00 96.38 81 ALA A CA 1
ATOM 686 C C . ALA A 1 81 ? -5.262 -6.423 12.600 1.00 96.38 81 ALA A C 1
ATOM 688 O O . ALA A 1 81 ? -5.568 -5.585 13.449 1.00 96.38 81 ALA A O 1
ATOM 689 N N . LEU A 1 82 ? -6.093 -6.736 11.601 1.00 96.44 82 LEU A N 1
ATOM 690 C CA . LEU A 1 82 ? -7.442 -6.178 11.468 1.00 96.44 82 LEU A CA 1
ATOM 691 C C . LEU A 1 82 ? -8.378 -6.643 12.590 1.00 96.44 82 LEU A C 1
ATOM 693 O O . LEU A 1 82 ? -9.171 -5.840 13.081 1.00 96.44 82 LEU A O 1
ATOM 697 N N . ASN A 1 83 ? -8.272 -7.898 13.029 1.00 96.44 83 ASN A N 1
ATOM 698 C CA . ASN A 1 83 ? -9.033 -8.400 14.175 1.00 96.44 83 ASN A CA 1
ATOM 699 C C . ASN A 1 83 ? -8.608 -7.723 15.488 1.00 96.44 83 ASN A C 1
ATOM 701 O O . ASN A 1 83 ? -9.472 -7.370 16.288 1.00 96.44 83 ASN A O 1
ATOM 705 N N . LEU A 1 84 ? -7.308 -7.473 15.679 1.00 96.50 84 LEU A N 1
ATOM 706 C CA . LEU A 1 84 ? -6.804 -6.689 16.815 1.00 96.50 84 LEU A CA 1
ATOM 707 C C . LEU A 1 84 ? -7.339 -5.254 16.784 1.00 96.50 84 LEU A C 1
ATOM 709 O O . LEU A 1 84 ? -7.871 -4.769 17.779 1.00 96.50 84 LEU A O 1
ATOM 713 N N . LEU A 1 85 ? -7.302 -4.605 15.615 1.00 97.25 85 LEU A N 1
ATOM 714 C CA . LEU A 1 85 ? -7.871 -3.268 15.442 1.00 97.25 85 LEU A CA 1
ATOM 715 C C . L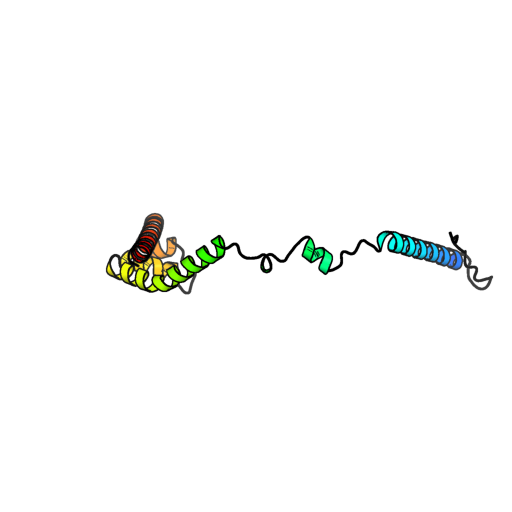EU A 1 85 ? -9.373 -3.242 15.756 1.00 97.25 85 LEU A C 1
ATOM 717 O O . LEU A 1 85 ? -9.853 -2.287 16.358 1.00 97.25 85 LEU A O 1
ATOM 721 N N . LYS A 1 86 ? -10.117 -4.281 15.363 1.00 97.31 86 LYS A N 1
ATOM 722 C CA . LYS A 1 86 ? -11.549 -4.411 15.660 1.00 97.31 86 LYS A CA 1
ATOM 723 C C . LYS A 1 86 ? -11.824 -4.516 17.162 1.00 97.31 86 LYS A C 1
ATOM 725 O O . LYS A 1 86 ? -12.826 -3.968 17.612 1.00 97.31 86 LYS A O 1
ATOM 730 N N . ALA A 1 87 ? -10.969 -5.216 17.906 1.00 96.88 87 ALA A N 1
ATOM 731 C CA . ALA A 1 87 ?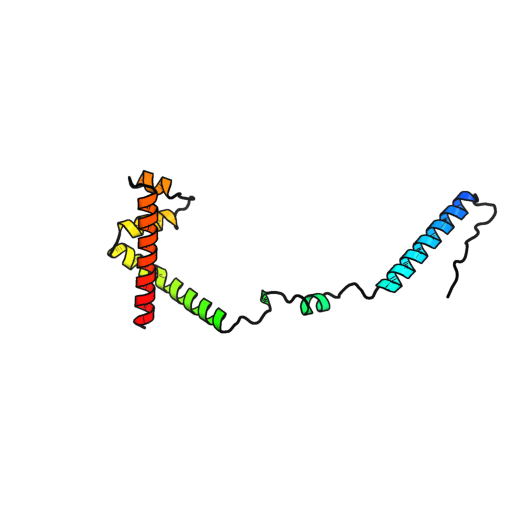 -11.103 -5.380 19.350 1.00 96.88 87 ALA A CA 1
ATOM 732 C C . ALA A 1 87 ? -10.764 -4.087 20.110 1.00 96.88 87 ALA A C 1
ATOM 734 O O . ALA A 1 87 ? -11.554 -3.646 20.941 1.00 96.88 87 ALA A O 1
ATOM 735 N N . ASP A 1 88 ? -9.632 -3.458 19.786 1.00 96.94 88 ASP A N 1
ATOM 736 C CA . ASP A 1 88 ? -9.133 -2.289 20.520 1.00 96.94 88 ASP A CA 1
ATOM 737 C C . ASP A 1 88 ? -9.814 -0.979 20.086 1.00 96.94 88 ASP A C 1
ATOM 739 O O . ASP A 1 88 ? -10.033 -0.077 20.896 1.00 96.94 88 ASP A O 1
ATOM 743 N N . TYR A 1 89 ? -10.136 -0.851 18.793 1.00 96.75 89 TYR A N 1
ATOM 744 C CA . TYR A 1 89 ? -10.620 0.385 18.171 1.00 96.75 89 TYR A CA 1
ATOM 745 C C . TYR A 1 89 ? -11.733 0.117 17.134 1.00 96.75 89 TYR A C 1
ATOM 747 O O . TYR A 1 89 ? -11.541 0.351 15.931 1.00 96.75 89 TYR A O 1
ATOM 755 N N . PRO A 1 90 ? -12.931 -0.321 17.567 1.00 96.38 90 PRO A N 1
ATOM 756 C CA . PRO A 1 90 ? -14.017 -0.718 16.665 1.00 96.38 90 PRO A CA 1
ATOM 757 C C . PRO A 1 90 ? -14.468 0.400 15.707 1.00 96.38 90 PRO A C 1
ATOM 759 O O . PRO A 1 90 ? -14.752 0.130 14.538 1.00 96.38 90 PRO A O 1
ATOM 762 N N . ASP A 1 91 ? -14.462 1.660 16.152 1.00 93.94 91 ASP A N 1
ATOM 763 C CA . ASP A 1 91 ? -14.815 2.817 15.313 1.00 93.94 91 ASP A CA 1
ATOM 764 C C . ASP A 1 91 ? -13.827 3.027 14.158 1.00 93.94 91 ASP A C 1
ATOM 766 O O . ASP A 1 91 ? -14.212 3.365 13.036 1.00 93.94 91 ASP A O 1
ATOM 770 N N . LEU A 1 92 ? -12.533 2.825 14.429 1.00 96.00 92 LEU A N 1
ATOM 771 C CA . LEU A 1 92 ? -11.472 2.950 13.431 1.00 96.00 92 LEU A CA 1
ATOM 772 C C . LEU A 1 92 ? -11.533 1.802 12.426 1.00 96.00 92 LEU A C 1
ATOM 774 O O . LEU A 1 92 ? -11.416 2.028 11.220 1.00 96.00 92 LEU A O 1
ATOM 778 N N . TYR A 1 93 ? -11.757 0.586 12.927 1.00 96.81 93 TYR A N 1
ATOM 779 C CA . TYR A 1 93 ? -11.956 -0.599 12.103 1.00 96.81 93 TYR A CA 1
ATOM 780 C C . TYR A 1 93 ? -13.123 -0.406 11.130 1.00 96.81 93 TYR A C 1
ATOM 782 O O . TYR A 1 93 ? -12.959 -0.614 9.928 1.00 96.81 93 TYR A O 1
ATOM 790 N N . ARG A 1 94 ? -14.272 0.072 11.622 1.00 95.25 94 ARG A N 1
ATOM 791 C CA . ARG A 1 94 ? -15.460 0.307 10.794 1.00 95.25 94 ARG A CA 1
ATOM 792 C C . ARG A 1 94 ? -15.179 1.277 9.645 1.00 95.25 94 ARG A C 1
ATOM 794 O O . ARG A 1 94 ? -15.517 0.976 8.504 1.00 95.25 94 ARG A O 1
ATOM 801 N N . LEU A 1 95 ? -14.502 2.394 9.918 1.00 95.06 95 LEU A N 1
ATOM 802 C CA . LEU A 1 95 ? -14.137 3.368 8.884 1.00 95.06 95 LEU A CA 1
ATOM 803 C C . LEU A 1 95 ? -13.152 2.803 7.851 1.00 95.06 95 LEU A C 1
ATOM 805 O O . LEU A 1 95 ? -13.298 3.086 6.665 1.00 95.06 95 LEU A O 1
ATOM 809 N N . ILE A 1 96 ? -12.161 2.007 8.272 1.00 94.75 96 ILE A N 1
ATOM 810 C CA . ILE A 1 96 ? -11.228 1.357 7.337 1.00 94.75 96 ILE A CA 1
ATOM 811 C C . ILE A 1 96 ? -11.963 0.373 6.427 1.00 94.75 96 ILE A C 1
ATOM 813 O O . ILE A 1 96 ? -11.735 0.388 5.217 1.00 94.75 96 ILE A O 1
ATOM 817 N N . VAL A 1 97 ? -12.835 -0.464 6.992 1.00 94.81 97 VAL A N 1
ATOM 818 C CA . VAL A 1 97 ? -13.561 -1.480 6.225 1.00 94.81 97 VAL A CA 1
ATOM 819 C C . VAL A 1 97 ? -14.504 -0.821 5.225 1.00 94.81 97 VAL A C 1
ATOM 821 O O . VAL A 1 97 ? -14.452 -1.135 4.042 1.00 94.81 97 VAL A O 1
ATOM 824 N N . GLU A 1 98 ? -15.289 0.164 5.658 1.00 94.38 98 GLU A N 1
ATOM 825 C CA . GLU A 1 98 ? -16.202 0.887 4.767 1.00 94.38 98 GLU A CA 1
ATOM 826 C C . GLU A 1 98 ? -15.479 1.734 3.698 1.00 94.38 98 GLU A C 1
ATOM 828 O O . GLU A 1 98 ? -16.069 2.043 2.662 1.00 94.38 98 GLU A O 1
ATOM 833 N N . TYR A 1 99 ? -14.217 2.123 3.918 1.00 94.62 99 TYR A N 1
ATOM 834 C CA . TYR A 1 99 ? -13.438 2.866 2.923 1.00 94.62 99 TYR A CA 1
ATOM 835 C C . TYR A 1 99 ? -12.748 1.959 1.894 1.00 94.62 99 TYR A C 1
ATOM 837 O O . TYR A 1 99 ? -12.794 2.254 0.703 1.00 94.62 99 TYR A O 1
ATOM 845 N N . TYR A 1 100 ? -12.086 0.883 2.339 1.00 93.06 100 TYR A N 1
ATOM 846 C CA . TYR A 1 100 ? -11.252 0.035 1.473 1.00 93.06 100 TYR A CA 1
ATOM 847 C C . TYR A 1 100 ? -11.964 -1.215 0.946 1.00 93.06 100 TYR A C 1
ATOM 849 O O . TYR A 1 100 ? -11.600 -1.694 -0.122 1.00 93.06 100 TYR A O 1
ATOM 857 N N . TYR A 1 101 ? -12.953 -1.740 1.673 1.00 91.38 101 TYR A N 1
ATOM 858 C CA . TYR A 1 101 ? -13.665 -2.979 1.330 1.00 91.38 101 TYR A CA 1
ATOM 859 C C . TYR A 1 101 ? -15.106 -2.730 0.862 1.00 91.38 101 TYR A C 1
ATOM 861 O O . TYR A 1 101 ? -15.899 -3.664 0.774 1.00 91.38 101 TYR A O 1
ATOM 869 N N . ALA A 1 102 ? -15.474 -1.480 0.573 1.00 90.44 102 ALA A N 1
ATOM 870 C CA . ALA A 1 102 ? -16.774 -1.187 -0.014 1.00 90.44 102 ALA A CA 1
ATOM 871 C C . ALA A 1 102 ? -16.838 -1.636 -1.481 1.00 90.44 102 ALA A C 1
ATOM 873 O O . ALA A 1 102 ? -15.900 -1.429 -2.246 1.00 90.44 102 ALA A O 1
ATOM 874 N N . GLU A 1 103 ? -17.987 -2.186 -1.879 1.00 90.44 103 GLU A N 1
ATOM 875 C CA . GLU A 1 103 ? -18.270 -2.573 -3.270 1.00 90.44 103 GLU A CA 1
ATOM 876 C C . GLU A 1 103 ? -18.272 -1.361 -4.214 1.00 90.44 103 GLU A C 1
ATOM 878 O O . GLU A 1 103 ? -17.840 -1.435 -5.362 1.00 90.44 103 GLU A O 1
ATOM 883 N N . THR A 1 104 ? -18.742 -0.216 -3.715 1.00 90.69 104 THR A N 1
ATOM 884 C CA . THR A 1 104 ? -18.762 1.055 -4.440 1.00 90.69 104 THR A CA 1
ATOM 885 C C . THR A 1 104 ? -17.661 1.977 -3.946 1.00 90.69 104 THR A C 1
ATOM 887 O O . THR A 1 104 ? -17.351 1.996 -2.756 1.00 90.69 104 THR A O 1
ATOM 890 N N . LYS A 1 105 ? -17.146 2.837 -4.829 1.00 90.25 105 LYS A N 1
ATOM 891 C CA . LYS A 1 105 ? -16.180 3.878 -4.462 1.00 90.25 105 LYS A CA 1
ATOM 892 C C . LYS A 1 105 ? -16.771 4.825 -3.410 1.00 90.25 105 LYS A C 1
ATOM 894 O O . LYS A 1 105 ? -17.536 5.727 -3.741 1.00 90.25 105 LYS A O 1
ATOM 899 N N . THR A 1 106 ? -16.375 4.642 -2.156 1.00 91.00 106 THR A N 1
ATOM 900 C CA . THR A 1 106 ? -16.784 5.502 -1.043 1.00 91.00 106 THR A CA 1
ATOM 901 C C . THR A 1 106 ? -15.804 6.661 -0.897 1.00 91.00 106 THR A C 1
ATOM 903 O O . THR A 1 106 ? -14.596 6.454 -0.776 1.00 91.00 106 THR A O 1
ATOM 906 N N . THR A 1 107 ? -16.296 7.901 -0.888 1.00 94.00 107 THR A N 1
ATOM 907 C CA . THR A 1 107 ? -15.441 9.058 -0.592 1.00 94.00 107 THR A CA 1
ATOM 908 C C . THR A 1 107 ? -15.381 9.336 0.911 1.00 94.00 107 THR A C 1
ATOM 910 O O . THR A 1 107 ? -16.272 8.969 1.677 1.00 94.00 107 THR A O 1
ATOM 913 N N . MET A 1 108 ? -14.348 10.058 1.356 1.00 92.69 108 MET A N 1
ATOM 914 C CA . MET A 1 108 ? -14.246 10.495 2.758 1.00 92.69 108 MET A CA 1
ATOM 915 C C . MET A 1 108 ? -15.419 11.383 3.187 1.00 92.69 108 MET A C 1
ATOM 917 O O . MET A 1 108 ? -15.801 11.380 4.354 1.00 92.69 108 MET A O 1
ATOM 921 N N . ALA A 1 109 ? -15.996 12.140 2.248 1.00 93.69 109 ALA A N 1
ATOM 922 C CA . ALA A 1 109 ? -17.176 12.958 2.502 1.00 93.69 109 ALA A CA 1
ATOM 923 C C . ALA A 1 109 ? -18.422 12.100 2.731 1.00 93.69 109 ALA A C 1
ATOM 925 O O . ALA A 1 109 ? -19.216 12.419 3.614 1.00 93.69 109 ALA A O 1
ATOM 926 N N . ASP A 1 110 ? -18.566 10.996 1.999 1.00 93.62 110 ASP A N 1
ATOM 927 C CA . ASP A 1 110 ? -19.685 10.069 2.183 1.00 93.62 110 ASP A CA 1
ATOM 928 C C . ASP A 1 110 ? -19.599 9.361 3.534 1.00 93.62 110 ASP A C 1
ATOM 930 O O . ASP A 1 110 ? -20.597 9.282 4.248 1.00 93.62 110 ASP A O 1
ATOM 934 N N . LEU A 1 111 ? -18.398 8.927 3.934 1.00 93.69 111 LEU A N 1
ATOM 935 C CA . LEU A 1 111 ? -18.163 8.397 5.282 1.00 93.69 111 LEU A CA 1
ATOM 936 C C . LEU A 1 111 ? -18.464 9.442 6.355 1.00 93.69 111 LEU A C 1
ATOM 938 O O . LEU A 1 111 ? -19.127 9.134 7.341 1.00 93.69 111 LEU A O 1
ATOM 942 N N . GLY A 1 112 ? -18.033 10.687 6.145 1.00 94.19 112 GLY A N 1
ATOM 943 C CA . GLY A 1 112 ? -18.340 11.789 7.052 1.00 94.19 112 GLY A CA 1
ATOM 944 C C . GLY A 1 112 ? -19.845 11.961 7.245 1.00 94.19 112 GLY A C 1
ATOM 945 O O . GLY A 1 112 ? -20.331 11.947 8.372 1.00 94.19 112 GLY A O 1
ATOM 946 N N . LYS A 1 113 ? -20.607 12.008 6.146 1.00 94.06 113 LYS A N 1
ATOM 947 C CA . LYS A 1 113 ? -22.073 12.114 6.184 1.00 94.06 113 LYS A CA 1
ATOM 948 C C . LYS A 1 113 ? -22.734 10.929 6.895 1.00 94.06 113 LYS A C 1
ATOM 950 O O . LYS A 1 113 ? -23.620 11.151 7.712 1.00 94.06 113 LYS A O 1
ATOM 955 N N . ARG A 1 114 ? -22.308 9.691 6.614 1.00 92.38 114 ARG A N 1
ATOM 956 C CA . ARG A 1 114 ? -22.887 8.471 7.216 1.00 92.38 114 ARG A CA 1
ATOM 957 C C . ARG A 1 114 ? -22.641 8.374 8.720 1.00 92.38 114 ARG A C 1
ATOM 959 O O . ARG A 1 114 ? -23.519 7.924 9.446 1.00 92.38 114 ARG A O 1
ATOM 966 N N . HIS A 1 115 ? -21.462 8.796 9.176 1.00 91.81 115 HIS A N 1
ATOM 967 C CA . HIS A 1 115 ? -21.044 8.689 10.579 1.00 91.81 115 HIS A CA 1
ATOM 968 C C . HIS A 1 115 ? -21.217 9.989 11.377 1.00 91.81 115 HIS A C 1
ATOM 970 O O . HIS A 1 115 ? -20.825 10.039 12.540 1.00 91.81 115 HIS A O 1
ATOM 976 N N . GLY A 1 116 ? -21.769 11.049 10.777 1.00 93.25 116 GLY A N 1
ATOM 977 C CA . GLY A 1 116 ? -21.907 12.359 11.426 1.00 93.25 116 GLY A CA 1
ATOM 978 C C . GLY A 1 116 ? -20.565 13.039 11.736 1.00 93.25 116 GLY A C 1
ATOM 979 O O . GLY A 1 116 ? -20.451 13.783 12.706 1.00 93.25 116 GLY A O 1
ATOM 980 N N . LEU A 1 117 ? -19.531 12.761 10.940 1.00 93.81 117 LEU A N 1
ATOM 981 C CA . LEU A 1 117 ? -18.169 13.262 11.115 1.00 93.81 117 LEU A CA 1
ATOM 982 C C . LEU A 1 117 ? -17.812 14.283 10.034 1.00 93.81 117 LEU A C 1
ATOM 984 O O . LEU A 1 117 ? -18.283 14.222 8.898 1.00 93.81 117 LEU A O 1
ATOM 988 N N . THR A 1 118 ? -16.890 15.190 10.356 1.00 95.94 118 THR A N 1
ATOM 989 C CA . THR A 1 118 ? -16.271 16.026 9.322 1.00 95.94 118 THR A CA 1
ATOM 990 C C . THR A 1 118 ? -15.326 15.193 8.455 1.00 95.94 118 THR A C 1
ATOM 992 O O . THR A 1 118 ? -14.752 14.195 8.902 1.00 95.94 118 THR A O 1
ATOM 995 N N . THR A 1 119 ? -15.118 15.626 7.214 1.00 95.25 119 THR A N 1
ATOM 996 C CA . THR A 1 119 ? -14.152 15.013 6.287 1.00 95.25 119 THR A CA 1
ATOM 997 C C . THR A 1 119 ? -12.747 14.925 6.879 1.00 95.25 119 THR A C 1
ATOM 999 O O . THR A 1 119 ? -12.062 13.918 6.690 1.00 95.25 119 THR A O 1
ATOM 1002 N N . GLU A 1 120 ? -12.327 15.948 7.624 1.00 95.62 120 GLU A N 1
ATOM 1003 C CA . GLU A 1 120 ? -11.006 15.993 8.250 1.00 95.62 120 GLU A CA 1
ATOM 1004 C C . GLU A 1 120 ? -10.894 14.996 9.405 1.00 95.62 120 GLU A C 1
ATOM 1006 O O . GLU A 1 120 ? -9.902 14.276 9.519 1.00 95.62 120 GLU A O 1
ATOM 1011 N N . THR A 1 121 ? -11.953 14.852 10.207 1.00 95.25 121 THR A N 1
ATOM 1012 C CA . THR A 1 121 ? -12.007 13.832 11.260 1.00 95.25 121 THR A CA 1
ATOM 1013 C C . THR A 1 121 ? -11.923 12.422 10.677 1.00 95.25 121 THR A C 1
ATOM 1015 O O . THR A 1 121 ? -11.201 11.583 11.214 1.00 95.25 121 THR A O 1
ATOM 1018 N N . VAL A 1 122 ? -12.615 12.150 9.566 1.00 96.44 122 VAL A N 1
ATOM 1019 C CA . VAL A 1 122 ? -12.538 10.850 8.877 1.00 96.44 122 VAL A CA 1
ATOM 1020 C C . VAL A 1 122 ? -11.120 10.587 8.375 1.00 96.44 122 VAL A C 1
ATOM 1022 O O . VAL A 1 122 ? -10.567 9.515 8.622 1.00 96.44 122 VAL A O 1
ATOM 1025 N N . ARG A 1 123 ? -10.496 11.578 7.727 1.00 95.94 123 ARG A N 1
ATOM 1026 C CA . ARG A 1 123 ? -9.112 11.486 7.246 1.00 95.94 123 ARG A CA 1
ATOM 1027 C C . ARG A 1 123 ? -8.144 11.174 8.387 1.00 95.94 123 ARG A C 1
ATOM 1029 O O . ARG A 1 123 ? -7.330 10.258 8.263 1.00 95.94 123 ARG A O 1
ATOM 1036 N N . TYR A 1 124 ? -8.261 11.897 9.498 1.00 97.12 124 TYR A N 1
ATOM 1037 C CA . TYR A 1 124 ? -7.456 11.676 10.695 1.00 97.12 124 TYR A CA 1
ATOM 1038 C C . TYR A 1 124 ? -7.655 10.267 11.266 1.00 97.12 124 TYR A C 1
ATOM 1040 O O . TYR A 1 124 ? -6.679 9.565 11.524 1.00 97.12 124 TYR A O 1
ATOM 1048 N N . ARG A 1 125 ? -8.907 9.812 11.404 1.00 96.62 125 ARG A N 1
ATOM 1049 C CA . ARG A 1 125 ? -9.227 8.472 11.921 1.00 96.62 125 ARG A CA 1
ATOM 1050 C C . ARG A 1 125 ? -8.672 7.365 11.030 1.00 96.62 125 ARG A C 1
ATOM 1052 O O . ARG A 1 125 ? -8.076 6.429 11.546 1.00 96.62 125 ARG A O 1
ATOM 1059 N N . ILE A 1 126 ? -8.779 7.491 9.709 1.00 96.06 126 ILE A N 1
ATOM 1060 C CA . ILE A 1 126 ? -8.196 6.517 8.772 1.00 96.06 126 ILE A CA 1
ATOM 1061 C C . ILE A 1 126 ? -6.668 6.515 8.850 1.00 96.06 126 ILE A C 1
ATOM 1063 O O . ILE A 1 126 ? -6.056 5.446 8.813 1.00 96.06 126 ILE A O 1
ATOM 1067 N N . LYS A 1 127 ? -6.035 7.686 8.993 1.00 97.00 127 LYS A N 1
ATOM 1068 C CA . LYS A 1 127 ? -4.586 7.774 9.216 1.00 97.00 127 LYS A CA 1
ATOM 1069 C C . LYS A 1 127 ? -4.185 7.066 10.514 1.00 97.00 127 LYS A C 1
ATOM 1071 O O . LYS A 1 127 ? -3.292 6.226 10.490 1.00 97.00 127 LYS A O 1
ATOM 1076 N N . SER A 1 128 ? -4.888 7.344 11.610 1.00 97.12 128 SER A N 1
ATOM 1077 C CA . SER A 1 128 ? -4.649 6.708 12.909 1.00 97.12 128 SER A CA 1
ATOM 1078 C C . SER A 1 128 ? -4.827 5.189 12.840 1.00 97.12 128 SER A C 1
ATOM 1080 O O . SER A 1 128 ? -3.985 4.434 13.317 1.00 97.12 128 SER A O 1
ATOM 1082 N N . ALA A 1 129 ? -5.871 4.723 12.158 1.00 97.06 129 ALA A N 1
ATOM 1083 C CA . ALA A 1 129 ? -6.138 3.306 11.962 1.00 97.06 129 ALA A CA 1
ATOM 1084 C C . ALA A 1 129 ? -5.009 2.605 11.176 1.00 97.06 129 ALA A C 1
A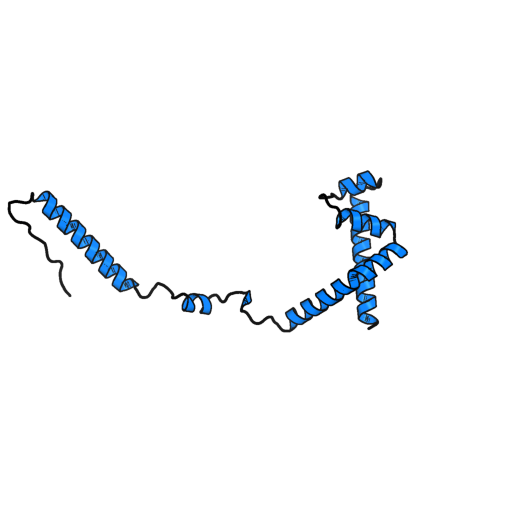TOM 1086 O O . ALA A 1 129 ? -4.568 1.521 11.557 1.00 97.06 129 ALA A O 1
ATOM 1087 N N . LYS A 1 130 ? -4.464 3.255 10.136 1.00 96.56 130 LYS A N 1
ATOM 1088 C CA . LYS A 1 130 ? -3.272 2.773 9.415 1.00 96.56 130 LYS A CA 1
ATOM 1089 C C . LYS A 1 130 ? -2.034 2.697 10.307 1.00 96.56 130 LYS A C 1
ATOM 1091 O O . LYS A 1 130 ? -1.290 1.724 10.230 1.00 96.56 130 LYS A O 1
ATOM 1096 N N . GLU A 1 131 ? -1.807 3.707 11.145 1.00 97.25 131 GLU A N 1
ATOM 1097 C CA . GLU A 1 131 ? -0.688 3.717 12.092 1.00 97.25 131 GLU A CA 1
ATOM 1098 C C . GLU A 1 131 ? -0.807 2.574 13.107 1.00 97.25 131 GLU A C 1
ATOM 1100 O O . GLU A 1 131 ? 0.176 1.880 13.354 1.00 97.25 131 GLU A O 1
ATOM 1105 N N . LYS A 1 132 ? -2.011 2.304 13.627 1.00 96.75 132 LYS A N 1
ATOM 1106 C CA . LYS A 1 132 ? -2.263 1.161 14.519 1.00 96.75 132 LYS A CA 1
ATOM 1107 C C . LYS A 1 132 ? -2.009 -0.181 13.834 1.00 96.75 132 LYS A C 1
ATOM 1109 O O . LYS A 1 132 ? -1.301 -1.008 14.397 1.00 96.75 132 LYS A O 1
ATOM 1114 N N . LEU A 1 133 ? -2.495 -0.377 12.605 1.00 96.25 133 LEU A N 1
ATOM 1115 C CA . LEU A 1 133 ? -2.214 -1.597 11.833 1.00 96.25 133 LEU A CA 1
ATOM 1116 C C . LEU A 1 133 ? -0.715 -1.803 11.610 1.00 96.25 133 LEU A C 1
ATOM 1118 O O . LEU A 1 133 ? -0.210 -2.906 11.803 1.00 96.25 133 LEU A O 1
ATOM 1122 N N . LYS A 1 134 ? 0.009 -0.729 11.275 1.00 95.56 134 LYS A N 1
ATOM 1123 C CA . LYS A 1 134 ? 1.468 -0.766 11.153 1.00 95.56 134 LYS A CA 1
ATOM 1124 C C . LYS A 1 134 ? 2.128 -1.194 12.466 1.00 95.56 134 LYS A C 1
ATOM 1126 O O . LYS A 1 134 ? 3.035 -2.016 12.438 1.00 95.56 134 LYS A O 1
ATOM 1131 N N . LEU A 1 135 ? 1.676 -0.665 13.603 1.00 95.69 135 LEU A N 1
ATOM 1132 C CA . LEU A 1 135 ? 2.208 -1.046 14.913 1.00 95.69 135 LEU A CA 1
ATOM 1133 C C . LEU A 1 135 ? 1.958 -2.522 15.231 1.00 95.69 135 LEU A C 1
ATOM 1135 O O . LEU A 1 135 ? 2.885 -3.182 15.682 1.00 95.69 135 LEU A O 1
ATOM 1139 N N . TYR A 1 136 ? 0.762 -3.056 14.965 1.00 95.69 136 TYR A N 1
ATOM 1140 C CA . TYR A 1 136 ? 0.487 -4.481 15.189 1.00 95.69 136 TYR A CA 1
ATOM 1141 C C . TYR A 1 136 ? 1.388 -5.387 14.348 1.00 95.69 136 TYR A C 1
ATOM 1143 O O . TYR A 1 136 ? 1.856 -6.404 14.850 1.00 95.69 136 TYR A O 1
ATOM 1151 N N . ILE A 1 137 ? 1.651 -5.007 13.095 1.00 94.31 137 ILE A N 1
ATOM 1152 C CA . ILE A 1 137 ? 2.559 -5.736 12.202 1.00 94.31 137 ILE A CA 1
ATOM 1153 C C . ILE A 1 137 ? 3.997 -5.687 12.737 1.00 94.31 137 ILE A C 1
ATOM 1155 O O . ILE A 1 137 ? 4.624 -6.726 12.891 1.00 94.31 137 ILE A O 1
ATOM 1159 N N . ILE A 1 138 ? 4.498 -4.504 13.107 1.00 93.50 138 ILE A N 1
ATOM 1160 C CA . ILE A 1 138 ? 5.851 -4.356 13.675 1.00 93.50 138 ILE A CA 1
ATOM 1161 C C . ILE A 1 138 ? 5.988 -5.136 14.990 1.00 93.50 138 ILE A C 1
ATOM 1163 O O . ILE A 1 138 ? 7.013 -5.754 15.255 1.00 93.50 138 ILE A O 1
ATOM 1167 N N . MET A 1 139 ? 4.955 -5.118 15.834 1.00 92.56 139 MET A N 1
ATOM 1168 C CA . MET A 1 139 ? 4.951 -5.887 17.078 1.00 92.56 139 MET A CA 1
ATOM 1169 C C . MET A 1 139 ? 4.988 -7.396 16.834 1.00 92.56 139 MET A C 1
ATOM 1171 O O . MET A 1 139 ? 5.520 -8.102 17.680 1.00 92.56 139 MET A O 1
ATOM 1175 N N . HIS A 1 140 ? 4.408 -7.883 15.736 1.00 91.44 140 HIS A N 1
ATOM 1176 C CA . HIS A 1 140 ? 4.504 -9.285 15.339 1.00 91.44 140 HIS A CA 1
ATOM 1177 C C . HIS A 1 140 ? 5.915 -9.622 14.855 1.00 91.44 140 HIS A C 1
ATOM 1179 O O . HIS A 1 140 ? 6.523 -10.542 15.381 1.00 91.44 140 HIS A O 1
ATOM 1185 N N . GLU A 1 141 ? 6.463 -8.810 13.946 1.00 90.69 141 GLU A N 1
ATOM 1186 C CA . GLU A 1 141 ? 7.823 -8.973 13.403 1.00 90.69 141 GLU A CA 1
ATOM 1187 C C . GLU A 1 141 ? 8.915 -8.994 14.476 1.00 90.69 141 GLU A C 1
ATOM 1189 O O . GLU A 1 141 ? 9.927 -9.649 14.292 1.00 90.69 141 GLU A O 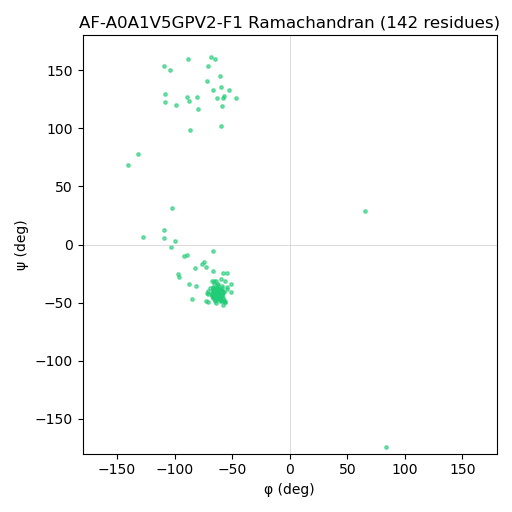1
ATOM 1194 N N . ASN A 1 142 ? 8.723 -8.274 15.584 1.00 88.31 142 ASN A N 1
ATOM 1195 C CA . ASN A 1 142 ? 9.692 -8.229 16.684 1.00 88.31 142 ASN A CA 1
ATOM 1196 C C . ASN A 1 142 ? 9.476 -9.317 17.754 1.00 88.31 142 ASN A C 1
ATOM 1198 O O . ASN A 1 142 ? 10.255 -9.387 18.705 1.00 88.31 142 ASN A O 1
ATOM 1202 N N . LYS A 1 143 ? 8.361 -10.058 17.700 1.00 77.94 143 LYS A N 1
ATOM 1203 C CA . LYS A 1 143 ? 8.033 -11.128 18.659 1.00 77.94 143 LYS A CA 1
ATOM 1204 C C . LYS A 1 143 ? 8.408 -12.516 18.145 1.00 77.94 143 LYS A C 1
ATOM 1206 O O . LYS A 1 143 ? 8.580 -13.407 18.976 1.00 77.94 143 LYS A O 1
ATOM 1211 N N . GLU A 1 144 ? 8.464 -12.685 16.828 1.00 54.62 144 GLU A N 1
ATOM 1212 C CA . GLU A 1 144 ? 9.104 -13.825 16.157 1.00 54.62 144 GLU A CA 1
ATOM 1213 C C . GLU A 1 144 ? 10.626 -13.634 16.103 1.00 54.62 144 GLU A C 1
ATOM 1215 O O . GLU A 1 144 ? 11.335 -14.658 16.229 1.00 54.62 144 GLU A O 1
#

Mean predicted aligned error: 15.14 Å